Protein AF-O62767-F1 (afdb_monomer_lite)

Structure (mmCIF, N/CA/C/O backbone):
data_AF-O62767-F1
#
_entry.id   AF-O62767-F1
#
loop_
_atom_site.group_PDB
_atom_site.id
_atom_site.type_symbol
_atom_site.label_atom_id
_atom_site.label_alt_id
_atom_site.label_comp_id
_atom_site.label_asym_id
_atom_site.label_entity_id
_atom_site.label_seq_id
_atom_site.pdbx_PDB_ins_code
_atom_site.Cartn_x
_atom_site.Cartn_y
_atom_site.Cartn_z
_atom_site.occupancy
_atom_site.B_iso_or_equiv
_atom_site.auth_seq_id
_atom_site.auth_comp_id
_atom_site.auth_asym_id
_atom_site.auth_atom_id
_atom_site.pdbx_PDB_model_num
ATOM 1 N N . PRO A 1 1 ? 1.578 -5.860 2.572 1.00 81.50 1 PRO A N 1
ATOM 2 C CA . PRO A 1 1 ? 2.052 -7.011 1.759 1.00 81.50 1 PRO A CA 1
ATOM 3 C C . PRO A 1 1 ? 2.733 -6.599 0.433 1.00 81.50 1 PRO A C 1
ATOM 5 O O . PRO A 1 1 ? 2.212 -5.722 -0.260 1.00 81.50 1 PRO A O 1
ATOM 8 N N . PRO A 1 2 ? 3.865 -7.227 0.053 1.00 87.75 2 PRO A N 1
ATOM 9 C CA . PRO A 1 2 ? 4.646 -6.867 -1.142 1.00 87.75 2 PRO A CA 1
ATOM 10 C C . PRO A 1 2 ? 3.872 -7.005 -2.461 1.00 87.75 2 PRO A C 1
ATOM 12 O O . PRO A 1 2 ? 3.982 -6.158 -3.347 1.00 87.75 2 PRO A O 1
ATOM 15 N N . GLN A 1 3 ? 3.029 -8.037 -2.581 1.00 94.81 3 GLN A N 1
ATOM 16 C CA . GLN A 1 3 ? 2.276 -8.309 -3.810 1.00 94.81 3 GLN A CA 1
ATOM 17 C C . GLN A 1 3 ? 1.263 -7.202 -4.145 1.00 94.81 3 GLN A C 1
ATOM 19 O O . GLN A 1 3 ? 1.129 -6.823 -5.310 1.00 94.81 3 GLN A O 1
ATOM 24 N N . VAL A 1 4 ? 0.592 -6.649 -3.128 1.00 95.38 4 VAL A N 1
ATOM 25 C CA . VAL A 1 4 ? -0.368 -5.540 -3.279 1.00 95.38 4 VAL A CA 1
ATOM 26 C C . VAL A 1 4 ? 0.338 -4.302 -3.825 1.00 95.38 4 VAL A C 1
ATOM 28 O O . VAL A 1 4 ? -0.120 -3.701 -4.794 1.00 95.38 4 VAL A O 1
ATOM 31 N N . ALA A 1 5 ? 1.502 -3.969 -3.265 1.00 96.38 5 ALA A N 1
ATOM 32 C CA . ALA A 1 5 ? 2.298 -2.841 -3.730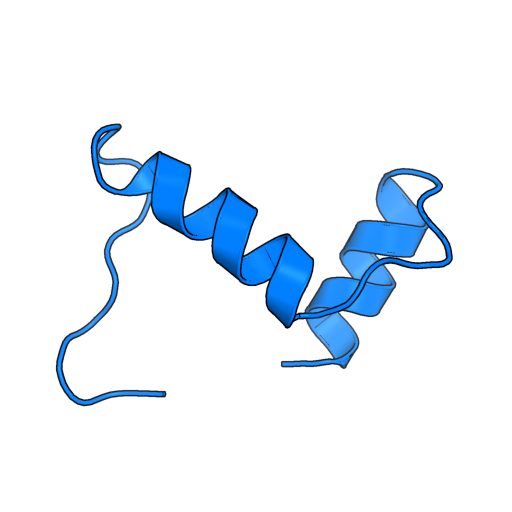 1.00 96.38 5 ALA A CA 1
ATOM 33 C C . ALA A 1 5 ? 2.793 -3.018 -5.169 1.00 96.38 5 ALA A C 1
ATOM 35 O O . ALA A 1 5 ? 2.750 -2.065 -5.943 1.00 96.38 5 ALA A O 1
ATOM 36 N N . ARG A 1 6 ? 3.182 -4.237 -5.563 1.00 96.00 6 ARG A N 1
ATOM 37 C CA . ARG A 1 6 ? 3.564 -4.536 -6.950 1.00 96.00 6 ARG A CA 1
ATOM 38 C C . ARG A 1 6 ? 2.397 -4.338 -7.919 1.00 96.00 6 ARG A C 1
ATOM 40 O O . ARG A 1 6 ? 2.567 -3.694 -8.951 1.00 96.00 6 ARG A O 1
ATOM 47 N N . ARG A 1 7 ? 1.207 -4.861 -7.592 1.00 97.06 7 ARG A N 1
ATOM 48 C CA . ARG A 1 7 ? -0.004 -4.694 -8.420 1.00 97.06 7 ARG A CA 1
ATOM 49 C C . ARG A 1 7 ? -0.404 -3.221 -8.531 1.00 97.06 7 ARG A C 1
ATOM 51 O O . ARG A 1 7 ? -0.666 -2.747 -9.633 1.00 97.06 7 ARG A O 1
ATOM 58 N N . TRP A 1 8 ? -0.364 -2.486 -7.420 1.00 96.69 8 TRP A N 1
ATOM 59 C CA . TRP A 1 8 ? -0.595 -1.040 -7.409 1.00 96.69 8 TRP A CA 1
ATOM 60 C C . TRP A 1 8 ? 0.431 -0.278 -8.259 1.00 96.69 8 TRP A C 1
ATOM 62 O O . TRP A 1 8 ? 0.062 0.573 -9.067 1.00 96.69 8 TRP A O 1
ATOM 72 N N . GLY A 1 9 ? 1.714 -0.629 -8.135 1.00 97.56 9 GLY A N 1
ATOM 73 C CA . GLY A 1 9 ? 2.796 -0.081 -8.950 1.00 97.56 9 GLY A CA 1
ATOM 74 C C . GLY A 1 9 ? 2.562 -0.295 -10.441 1.00 97.56 9 GLY A C 1
ATOM 75 O O . GLY A 1 9 ? 2.628 0.664 -11.204 1.00 97.56 9 GLY A O 1
ATOM 76 N N . LYS A 1 10 ? 2.196 -1.518 -10.849 1.00 97.56 10 LYS A N 1
ATOM 77 C CA . LYS A 1 10 ? 1.842 -1.838 -12.241 1.00 97.56 10 LYS A CA 1
ATOM 78 C C . LYS A 1 10 ? 0.645 -1.015 -12.726 1.00 97.56 10 LYS A C 1
ATOM 80 O O . LYS A 1 10 ? 0.695 -0.466 -13.816 1.00 97.56 10 LYS A O 1
ATOM 85 N N . ARG A 1 11 ? -0.404 -0.864 -11.908 1.00 97.69 11 ARG A N 1
ATOM 86 C CA . ARG A 1 11 ? -1.612 -0.093 -12.262 1.00 97.69 11 ARG A CA 1
ATOM 87 C C . ARG A 1 11 ? -1.336 1.396 -12.497 1.00 97.69 11 ARG A C 1
ATOM 89 O O . ARG A 1 11 ? -2.018 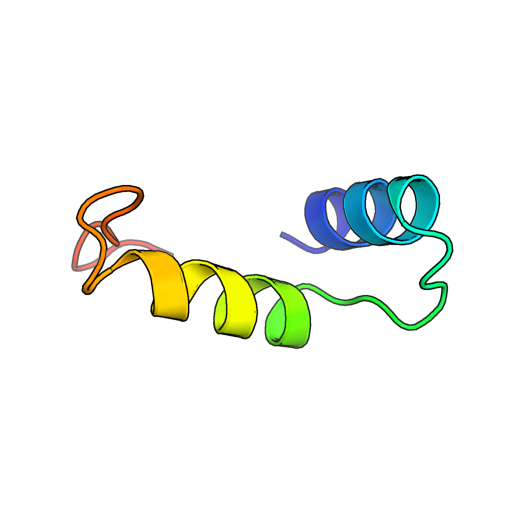2.010 -13.310 1.00 97.69 11 ARG A O 1
ATOM 96 N N . LYS A 1 12 ? -0.381 1.978 -11.765 1.00 97.31 12 LYS A N 1
ATOM 97 C CA . LYS A 1 12 ? -0.044 3.414 -11.803 1.00 97.31 12 LYS A CA 1
ATOM 98 C C . LYS A 1 12 ? 1.273 3.715 -12.531 1.00 97.31 12 LYS A C 1
ATOM 100 O O . LYS A 1 12 ? 1.770 4.831 -12.405 1.00 97.31 12 LYS A O 1
ATOM 105 N N . ASN A 1 13 ? 1.853 2.743 -13.242 1.00 96.62 13 ASN A N 1
ATOM 106 C CA . ASN A 1 13 ? 3.160 2.854 -13.907 1.00 96.62 13 ASN A CA 1
ATOM 107 C C . ASN A 1 13 ? 4.283 3.350 -12.970 1.00 96.62 13 ASN A C 1
ATOM 109 O O . ASN A 1 13 ? 5.122 4.173 -13.331 1.00 96.62 13 ASN A O 1
ATOM 113 N N . LYS A 1 14 ? 4.298 2.857 -11.725 1.00 96.94 14 LYS A N 1
ATOM 114 C CA . LYS A 1 14 ? 5.330 3.131 -10.713 1.00 96.94 14 LYS A CA 1
ATOM 115 C C . LYS A 1 14 ? 6.126 1.847 -10.422 1.00 96.94 14 LYS A C 1
ATOM 117 O O . LYS A 1 14 ? 5.802 1.148 -9.462 1.00 96.94 14 LYS A O 1
ATOM 122 N N . PRO A 1 15 ? 7.180 1.530 -11.202 1.00 94.44 15 PRO A N 1
ATOM 123 C CA . PRO A 1 15 ? 7.922 0.268 -11.076 1.00 94.44 15 PRO A CA 1
ATOM 124 C C . PRO A 1 15 ? 8.667 0.125 -9.739 1.00 94.44 15 PRO A C 1
ATOM 126 O O . PRO A 1 15 ? 8.815 -0.979 -9.232 1.00 94.44 15 PRO A O 1
ATOM 129 N N . LYS A 1 16 ? 9.067 1.242 -9.113 1.00 96.12 16 LYS A N 1
ATOM 130 C CA . LYS A 1 16 ? 9.739 1.277 -7.797 1.00 96.12 16 LYS A CA 1
ATOM 131 C C . LYS A 1 16 ? 8.763 1.333 -6.603 1.00 96.12 16 LYS A C 1
ATOM 133 O O . LYS A 1 16 ? 9.126 1.829 -5.528 1.00 96.12 16 LYS A O 1
ATOM 138 N N . MET A 1 17 ? 7.506 0.925 -6.802 1.00 97.88 17 MET A N 1
ATOM 139 C CA . MET A 1 17 ? 6.486 0.887 -5.749 1.00 97.88 17 MET A CA 1
ATOM 140 C C . MET A 1 17 ? 6.729 -0.292 -4.802 1.00 97.88 17 MET A C 1
ATOM 142 O O . MET A 1 17 ? 6.917 -1.422 -5.241 1.00 97.88 17 MET A O 1
ATOM 146 N N . ASN A 1 18 ? 6.670 -0.035 -3.496 1.00 96.69 18 ASN A N 1
ATOM 147 C CA . ASN A 1 18 ? 6.795 -1.046 -2.448 1.00 96.69 18 ASN A CA 1
ATOM 148 C C . ASN A 1 18 ? 5.740 -0.814 -1.352 1.00 96.69 18 ASN A C 1
ATOM 150 O O . ASN A 1 18 ? 5.012 0.184 -1.370 1.00 96.69 18 ASN A O 1
ATOM 154 N N . TYR A 1 19 ? 5.618 -1.761 -0.418 1.00 95.75 19 TYR A N 1
ATOM 155 C CA . TYR A 1 19 ? 4.587 -1.666 0.615 1.00 95.75 19 TYR A CA 1
ATOM 156 C C . TYR A 1 19 ? 4.830 -0.506 1.585 1.00 95.75 19 TYR A C 1
ATOM 158 O O . TYR A 1 19 ? 3.867 0.077 2.061 1.00 95.75 19 TYR A O 1
ATOM 166 N N . GLU A 1 20 ? 6.077 -0.109 1.831 1.00 94.88 20 GLU A N 1
ATOM 167 C CA . GLU A 1 20 ? 6.393 1.030 2.701 1.00 94.88 20 GLU A CA 1
ATOM 168 C C . GLU A 1 20 ? 5.831 2.340 2.139 1.00 94.88 20 GLU A C 1
ATOM 170 O O . GLU A 1 20 ? 5.083 3.041 2.824 1.00 94.88 20 GLU A O 1
ATOM 175 N N . LYS A 1 21 ? 6.083 2.616 0.854 1.00 96.06 21 LYS A N 1
ATOM 176 C CA . LYS A 1 21 ? 5.548 3.782 0.136 1.00 96.06 21 LYS A CA 1
ATOM 177 C C . LYS A 1 21 ? 4.027 3.729 0.022 1.00 96.06 21 LYS A C 1
ATOM 179 O O . LYS A 1 21 ? 3.357 4.726 0.279 1.00 96.06 21 LYS A O 1
ATOM 184 N N . LEU A 1 22 ? 3.468 2.563 -0.309 1.00 96.12 22 LEU A N 1
ATOM 185 C CA . LEU A 1 22 ? 2.016 2.376 -0.371 1.00 96.12 22 LEU A CA 1
ATOM 186 C C . LEU A 1 22 ? 1.365 2.603 1.001 1.00 96.12 22 LEU A C 1
ATOM 188 O O . LEU A 1 22 ? 0.382 3.332 1.101 1.00 96.12 22 LEU A O 1
ATOM 192 N N . SER A 1 23 ? 1.944 2.048 2.066 1.00 95.00 23 SER A N 1
ATOM 193 C CA . SER A 1 23 ? 1.446 2.218 3.432 1.00 95.00 23 SER A CA 1
ATOM 194 C C . SER A 1 23 ? 1.466 3.682 3.870 1.00 95.00 23 SER A C 1
ATOM 196 O O . SER A 1 23 ? 0.579 4.098 4.608 1.00 95.00 23 SER A O 1
ATOM 198 N N . ARG A 1 24 ? 2.430 4.491 3.399 1.00 95.19 24 ARG A N 1
ATOM 199 C CA . ARG A 1 24 ? 2.452 5.939 3.653 1.00 95.19 24 ARG A CA 1
ATOM 200 C C . ARG A 1 24 ? 1.257 6.642 3.018 1.00 95.19 24 ARG A C 1
ATOM 202 O O . ARG A 1 24 ? 0.676 7.503 3.671 1.00 95.19 24 ARG A O 1
ATOM 209 N N . GLY A 1 25 ? 0.894 6.251 1.796 1.00 94.88 25 GLY A N 1
ATOM 210 C CA . GLY A 1 25 ? -0.316 6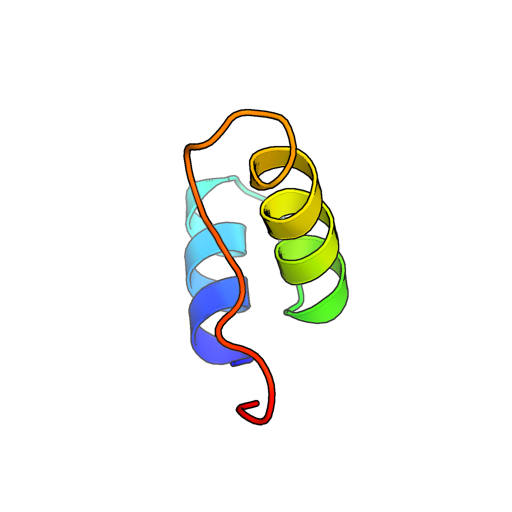.711 1.114 1.00 94.88 25 GLY A CA 1
ATOM 211 C C . GLY A 1 25 ? -1.583 6.353 1.888 1.00 94.88 25 GLY A C 1
ATOM 212 O O . GLY A 1 25 ? -2.409 7.223 2.136 1.00 94.88 25 GLY A O 1
ATOM 213 N N . LEU A 1 26 ? -1.685 5.102 2.354 1.00 95.19 26 LEU A N 1
ATOM 214 C CA . LEU A 1 26 ? -2.829 4.638 3.146 1.00 95.19 26 LEU A CA 1
ATOM 215 C C . LEU A 1 26 ? -3.014 5.429 4.449 1.00 95.19 26 LEU A C 1
ATOM 217 O O . LEU A 1 26 ? -4.145 5.673 4.847 1.00 95.19 26 LEU A O 1
ATOM 221 N N . ARG A 1 27 ? -1.928 5.886 5.086 1.00 95.44 27 ARG A N 1
ATOM 222 C CA . ARG A 1 27 ? -2.015 6.712 6.304 1.00 95.44 27 ARG A CA 1
ATOM 223 C C . ARG A 1 27 ? -2.678 8.068 6.076 1.00 95.44 27 ARG A C 1
A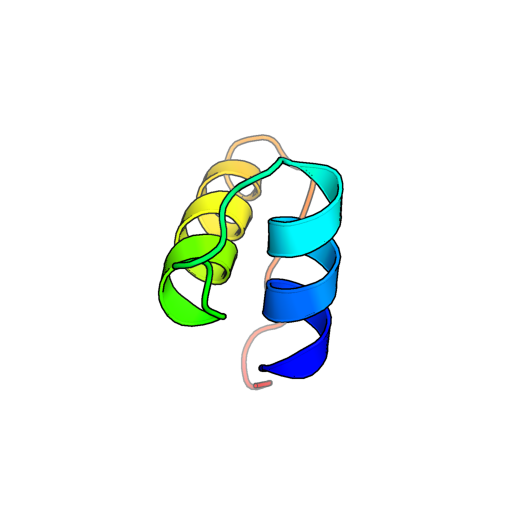TOM 225 O O . ARG A 1 27 ? -3.335 8.559 6.979 1.00 95.44 27 ARG A O 1
ATOM 232 N N . TYR A 1 28 ? -2.558 8.653 4.884 1.00 96.12 28 TYR A N 1
ATOM 233 C CA . TYR A 1 28 ? -3.258 9.907 4.569 1.00 96.12 28 TYR A CA 1
ATOM 234 C C . TYR A 1 28 ? -4.778 9.737 4.456 1.00 96.12 28 TYR A C 1
ATOM 236 O O . TYR A 1 28 ? -5.501 10.727 4.397 1.00 96.12 28 TYR A O 1
ATOM 244 N N . TYR A 1 29 ? -5.272 8.500 4.409 1.00 96.94 29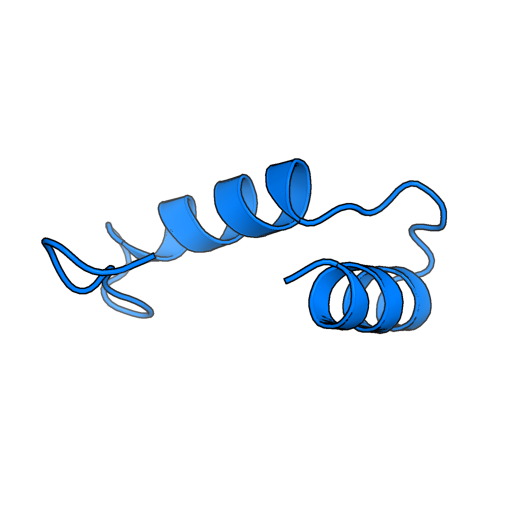 TYR A N 1
ATOM 245 C CA . TYR A 1 29 ? -6.702 8.217 4.435 1.00 96.94 29 TYR A CA 1
ATOM 246 C C . TYR A 1 29 ? -7.283 8.125 5.846 1.00 96.94 29 TYR A C 1
ATOM 248 O O . TYR A 1 29 ? -8.506 8.062 5.961 1.00 96.94 29 TYR A O 1
ATOM 256 N N . TYR A 1 30 ? -6.445 8.145 6.889 1.00 94.62 30 TYR A N 1
ATOM 257 C CA . TYR A 1 30 ? -6.904 8.046 8.275 1.00 94.62 30 TYR A CA 1
ATOM 258 C C . TYR A 1 30 ? -7.689 9.296 8.668 1.00 94.62 30 TYR A C 1
ATOM 260 O O . TYR A 1 30 ? -8.847 9.178 9.051 1.00 94.62 30 TYR A O 1
ATOM 268 N N . ASP A 1 31 ? -7.118 10.478 8.428 1.00 93.06 31 ASP A N 1
ATOM 269 C CA . ASP A 1 31 ? -7.768 11.769 8.710 1.00 93.06 31 ASP A CA 1
ATOM 270 C C . ASP A 1 31 ? -8.975 12.029 7.797 1.00 93.06 31 ASP A C 1
ATOM 272 O O . ASP A 1 31 ? -9.852 12.829 8.105 1.00 93.06 31 ASP A O 1
ATOM 276 N N . LYS A 1 32 ? -9.022 11.344 6.648 1.00 94.56 32 LYS A N 1
ATOM 277 C CA . LYS A 1 32 ? -10.120 11.448 5.679 1.00 94.56 32 LYS A CA 1
ATOM 278 C C . LYS A 1 32 ? -11.266 10.476 5.958 1.00 94.56 32 LYS A C 1
ATOM 280 O O . LYS A 1 32 ? -12.207 10.450 5.174 1.00 94.56 32 LYS A O 1
ATOM 285 N N . ASN A 1 33 ? -11.180 9.661 7.013 1.00 91.94 33 ASN A N 1
ATOM 286 C CA . ASN A 1 33 ? -12.169 8.633 7.358 1.00 91.94 33 ASN A CA 1
ATOM 287 C C . ASN A 1 33 ? -12.480 7.637 6.219 1.00 91.94 33 ASN A C 1
ATOM 289 O O . ASN A 1 33 ? -13.573 7.086 6.149 1.00 91.94 33 ASN A O 1
ATOM 293 N N . ILE A 1 34 ? -11.520 7.391 5.316 1.00 95.19 34 ILE A N 1
ATOM 294 C CA . ILE A 1 34 ? -11.679 6.421 4.211 1.00 95.19 34 ILE A CA 1
ATOM 295 C C . ILE A 1 34 ? -11.119 5.053 4.622 1.00 95.19 34 ILE A C 1
ATOM 297 O O . ILE A 1 34 ? -11.669 4.014 4.267 1.00 95.19 34 ILE A O 1
ATOM 301 N N . ILE A 1 35 ? -10.001 5.038 5.355 1.00 93.69 35 ILE A N 1
ATOM 302 C CA . ILE A 1 35 ? -9.360 3.818 5.860 1.00 93.69 35 ILE A CA 1
ATOM 303 C C . ILE A 1 35 ? -8.951 4.060 7.304 1.00 93.69 35 ILE A C 1
ATOM 305 O O . ILE A 1 35 ? -8.410 5.112 7.621 1.00 93.69 35 ILE A O 1
ATOM 309 N N . HIS A 1 36 ? -9.115 3.053 8.155 1.00 93.56 36 HIS A N 1
ATOM 310 C CA . HIS A 1 36 ? -8.575 3.051 9.509 1.00 93.56 36 HIS A CA 1
ATOM 311 C C . HIS A 1 36 ? -7.688 1.829 9.721 1.00 93.56 36 HIS A C 1
ATOM 313 O O . HIS A 1 36 ? -7.972 0.735 9.229 1.00 93.56 36 HIS A O 1
ATOM 319 N N . LYS A 1 37 ? -6.586 2.011 10.451 1.00 91.19 37 LYS A N 1
ATOM 320 C CA . LYS A 1 37 ? -5.729 0.893 10.845 1.00 91.19 37 LYS A CA 1
ATOM 321 C C . LYS A 1 37 ? -6.342 0.191 12.047 1.00 91.19 37 LYS A C 1
ATOM 323 O O . LYS A 1 37 ? -6.532 0.817 13.084 1.00 91.19 37 LYS A O 1
ATOM 328 N N . THR A 1 38 ? -6.554 -1.117 11.951 1.00 92.19 38 THR A N 1
ATOM 329 C CA . THR A 1 38 ? -6.875 -1.932 13.126 1.00 92.19 38 THR A CA 1
ATOM 330 C C . THR A 1 38 ? -5.681 -1.941 14.082 1.00 92.19 38 THR A C 1
ATOM 332 O O . THR A 1 38 ? -4.582 -2.364 13.709 1.00 92.19 38 THR A O 1
ATOM 335 N N . SER A 1 39 ? -5.881 -1.450 15.307 1.00 89.19 39 SER A N 1
ATOM 336 C CA . SER A 1 39 ? -4.844 -1.480 16.343 1.00 89.19 39 SER A CA 1
ATOM 337 C C . SER A 1 39 ? -4.440 -2.924 16.668 1.00 89.19 39 SER A C 1
ATOM 339 O O . SER A 1 39 ? -5.256 -3.841 16.581 1.00 89.19 39 SER A O 1
ATOM 341 N N . GLY A 1 40 ? -3.162 -3.142 16.987 1.00 87.50 40 GLY A N 1
ATOM 342 C CA . GLY A 1 40 ? -2.634 -4.457 17.373 1.00 87.50 40 GLY A CA 1
ATOM 343 C C . GLY A 1 40 ? -2.480 -5.491 16.248 1.00 87.50 40 GLY A C 1
ATOM 344 O O . GLY A 1 40 ? -2.013 -6.593 16.517 1.00 87.50 40 GLY A O 1
ATOM 345 N N . LYS A 1 41 ? -2.822 -5.168 14.991 1.00 80.56 41 LYS A N 1
ATOM 346 C CA . LYS A 1 41 ? -2.666 -6.083 13.844 1.00 80.56 41 LYS A CA 1
ATOM 347 C C . LYS A 1 41 ? -1.716 -5.517 12.784 1.00 80.56 41 LYS A C 1
ATOM 349 O O . LYS A 1 41 ? -1.694 -4.306 12.531 1.00 80.56 41 LYS A O 1
ATOM 354 N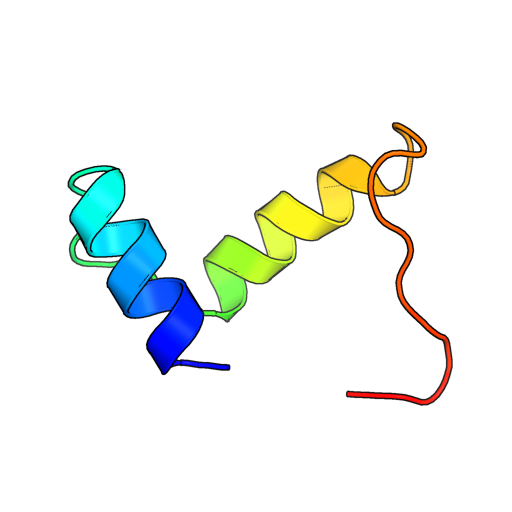 N . ARG A 1 42 ? -0.913 -6.398 12.179 1.00 77.06 42 ARG A N 1
ATOM 355 C CA . ARG A 1 42 ? -0.006 -6.097 11.060 1.00 77.06 42 ARG A CA 1
ATOM 356 C C . ARG A 1 42 ? -0.448 -6.813 9.792 1.00 77.06 42 ARG A C 1
ATOM 358 O O . ARG A 1 42 ? -0.890 -7.971 9.911 1.00 77.06 42 ARG A O 1
#

Foldseek 3Di:
DAVVQCVVCVVVVNNPTGVVVVVVVQVVCCVVVPDDDDPPDD

Secondary structure (DSSP, 8-state):
-HHHHHHHHHHTT-TT--HHHHHHHHHTTTTTTS--PPTT--

Organism: Equus caballus (NCBI:txid9796)

pLDDT: mean 93.82, std 4.63, range [77.06, 97.88]

Radius of gyration: 11.26 Å; chains: 1; bounding box: 22×20×31 Å

InterPro domains:
  IPR000418 Ets domain [PF00178] (2-42)
  IPR000418 Ets domain [PR00454] (11-29)
  IPR000418 Ets domain [PR00454] (30-42)
  IPR000418 Ets domain [PS00346] (14-29)
  IPR000418 Ets domain [PS50061] (1-42)
  IPR000418 Ets domain [SM00413] (1-42)
  IPR036388 Winged helix-like DNA-binding domain superfamily [G3DSA:1.10.10.10] (1-42)
  IPR036390 Winged helix DNA-binding domain superfamily [SSF46785] (2-42)
  IPR046328 ETS family [PTHR11849] (2-42)

Sequence (42 aa):
PPQVARRWGKRKNKPKMNYEKLSRGLRYYYDKNIIHKTSGKR